Protein AF-A0AAQ1L928-F1 (afdb_monomer_lite)

Structure (mmCIF, N/CA/C/O backbone):
data_AF-A0AAQ1L928-F1
#
_entry.id   AF-A0AAQ1L928-F1
#
loop_
_atom_site.group_PDB
_atom_site.id
_atom_site.type_symbol
_atom_site.label_atom_id
_atom_site.label_alt_id
_atom_site.label_comp_id
_atom_site.label_asym_id
_atom_site.label_entity_id
_atom_site.label_seq_id
_atom_site.pdbx_PDB_ins_code
_atom_site.Cartn_x
_atom_site.Cartn_y
_atom_site.Cartn_z
_atom_site.occupancy
_atom_site.B_iso_or_equiv
_atom_site.auth_seq_id
_atom_site.auth_comp_id
_atom_site.auth_asym_id
_atom_site.auth_atom_id
_atom_site.pdbx_PDB_model_num
ATOM 1 N N . MET A 1 1 ? 19.838 7.634 -4.817 1.00 44.28 1 MET A N 1
ATOM 2 C CA . MET A 1 1 ? 18.498 7.649 -5.443 1.00 44.28 1 MET A CA 1
ATOM 3 C C . MET A 1 1 ? 17.626 6.607 -4.772 1.00 44.28 1 MET A C 1
ATOM 5 O O . MET A 1 1 ? 18.076 5.479 -4.619 1.00 44.28 1 MET A O 1
ATOM 9 N N . GLY A 1 2 ? 16.435 6.991 -4.308 1.00 60.25 2 GLY A N 1
ATOM 10 C CA . GLY A 1 2 ? 15.503 6.063 -3.671 1.00 60.25 2 GLY A CA 1
ATOM 11 C C . GLY A 1 2 ? 15.127 4.932 -4.624 1.00 60.25 2 GLY A C 1
ATOM 12 O O . GLY A 1 2 ? 14.806 5.194 -5.778 1.00 60.25 2 GLY A O 1
ATOM 13 N N . LYS A 1 3 ? 15.161 3.687 -4.134 1.00 70.44 3 LYS A N 1
ATOM 14 C CA . LYS A 1 3 ? 14.716 2.487 -4.868 1.00 70.44 3 LYS A CA 1
ATOM 15 C C . LYS A 1 3 ? 13.301 2.617 -5.452 1.00 70.44 3 LYS A C 1
ATOM 17 O O . LYS A 1 3 ? 12.979 1.921 -6.402 1.00 70.44 3 LYS A O 1
ATOM 22 N N . TYR A 1 4 ? 12.486 3.513 -4.897 1.00 76.69 4 TYR A N 1
ATOM 23 C CA . TYR A 1 4 ? 11.102 3.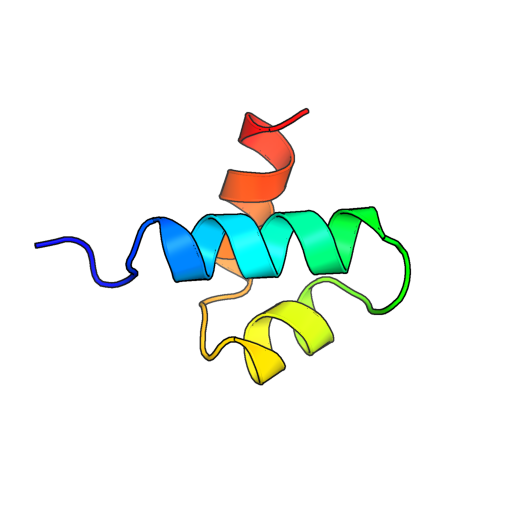738 -5.288 1.00 76.69 4 TYR A CA 1
ATOM 24 C C . TYR A 1 4 ? 10.857 5.226 -5.515 1.00 76.69 4 TYR A C 1
ATOM 26 O O . TYR A 1 4 ? 11.272 6.058 -4.700 1.00 76.69 4 TYR A O 1
ATOM 34 N N . THR A 1 5 ? 10.162 5.553 -6.602 1.00 84.31 5 THR A N 1
ATOM 35 C CA . THR A 1 5 ? 9.698 6.917 -6.868 1.00 84.31 5 THR A CA 1
ATOM 36 C C . THR A 1 5 ? 8.606 7.305 -5.871 1.00 84.31 5 THR A C 1
ATOM 38 O O . THR A 1 5 ? 7.862 6.456 -5.373 1.00 84.31 5 THR A O 1
ATOM 41 N N . GLU A 1 6 ? 8.473 8.598 -5.575 1.00 84.12 6 GLU A N 1
ATOM 42 C CA . GLU A 1 6 ? 7.393 9.093 -4.708 1.00 84.12 6 GLU A CA 1
ATOM 43 C C . GLU A 1 6 ? 6.006 8.758 -5.271 1.00 84.12 6 GLU A C 1
ATOM 45 O O . GLU A 1 6 ? 5.098 8.427 -4.510 1.00 84.12 6 GLU A O 1
ATOM 50 N N . GLN A 1 7 ? 5.854 8.739 -6.600 1.00 85.94 7 GLN A N 1
ATOM 51 C CA . GLN A 1 7 ? 4.626 8.279 -7.249 1.00 85.94 7 GLN A CA 1
ATOM 52 C C . GLN A 1 7 ? 4.301 6.819 -6.927 1.00 85.94 7 GLN A C 1
ATOM 54 O O . GLN A 1 7 ? 3.149 6.531 -6.614 1.00 85.94 7 GLN A O 1
ATOM 59 N N . ALA A 1 8 ? 5.284 5.912 -6.956 1.00 87.38 8 ALA A N 1
ATOM 60 C CA . ALA A 1 8 ? 5.060 4.509 -6.611 1.00 87.38 8 ALA A CA 1
ATOM 61 C C . ALA A 1 8 ? 4.639 4.356 -5.141 1.00 87.38 8 ALA A C 1
ATOM 63 O O . ALA A 1 8 ? 3.683 3.640 -4.845 1.00 87.38 8 ALA A O 1
ATOM 64 N N . LYS A 1 9 ? 5.282 5.103 -4.228 1.00 87.88 9 LYS A N 1
ATOM 65 C CA . LYS A 1 9 ? 4.885 5.136 -2.810 1.00 87.88 9 LYS A CA 1
ATOM 66 C C . LYS A 1 9 ? 3.443 5.596 -2.634 1.00 87.88 9 LYS A C 1
ATOM 68 O O . LYS A 1 9 ? 2.659 4.931 -1.963 1.00 87.88 9 LYS A O 1
ATOM 73 N N . LEU A 1 10 ? 3.095 6.732 -3.238 1.00 89.31 10 LEU A N 1
ATOM 74 C CA . LEU A 1 10 ? 1.767 7.328 -3.119 1.00 89.31 10 LEU A CA 1
ATOM 75 C C . LEU A 1 10 ? 0.688 6.450 -3.752 1.00 89.31 10 LEU A C 1
ATOM 77 O O . LEU A 1 10 ? -0.393 6.336 -3.184 1.00 89.31 10 LEU A O 1
ATOM 81 N N . ALA A 1 11 ? 0.968 5.828 -4.898 1.00 90.81 11 ALA A N 1
ATOM 82 C CA . ALA A 1 11 ? 0.043 4.906 -5.545 1.00 90.81 11 ALA A CA 1
ATOM 83 C C . ALA A 1 11 ? -0.249 3.698 -4.645 1.00 90.81 11 ALA A C 1
ATOM 85 O O . ALA A 1 11 ? -1.415 3.408 -4.385 1.00 90.81 11 ALA A O 1
ATOM 86 N N . ALA A 1 12 ? 0.793 3.077 -4.084 1.00 91.38 12 ALA A N 1
ATOM 87 C CA . ALA A 1 12 ? 0.646 1.920 -3.211 1.00 91.38 12 ALA A CA 1
ATOM 88 C C . ALA A 1 12 ? -0.092 2.264 -1.902 1.00 91.38 12 ALA A C 1
ATOM 90 O O . ALA A 1 12 ? -1.027 1.566 -1.513 1.00 91.38 12 ALA A O 1
ATOM 91 N N . VAL A 1 13 ? 0.251 3.374 -1.235 1.00 91.00 13 VAL A N 1
ATOM 92 C CA . VAL A 1 13 ? -0.455 3.803 -0.010 1.00 91.00 13 VAL A CA 1
ATOM 93 C C . VAL A 1 13 ? -1.923 4.129 -0.300 1.00 91.00 13 VAL A C 1
ATOM 95 O O . VAL A 1 13 ? -2.796 3.716 0.461 1.00 91.00 13 VAL A O 1
ATOM 98 N N . LYS A 1 14 ? -2.224 4.811 -1.414 1.00 90.69 14 LYS A N 1
ATOM 99 C CA . LYS A 1 14 ? -3.607 5.118 -1.814 1.00 90.69 14 LYS A CA 1
ATOM 100 C C . LYS A 1 14 ? -4.409 3.866 -2.148 1.00 90.69 14 LYS A C 1
ATOM 102 O O . LYS A 1 14 ? -5.568 3.786 -1.755 1.00 90.69 14 LYS A O 1
ATOM 107 N N . GLU A 1 15 ? -3.825 2.901 -2.855 1.00 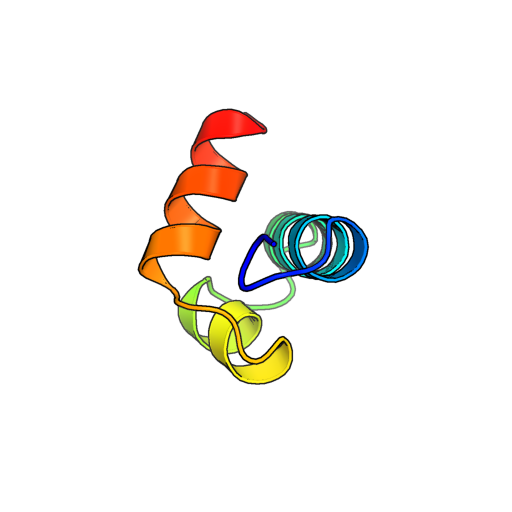91.00 15 GLU A N 1
ATOM 108 C CA . GLU A 1 15 ? -4.515 1.653 -3.191 1.00 91.00 15 GLU A CA 1
ATOM 109 C C . GLU A 1 15 ? -4.817 0.819 -1.939 1.00 91.00 15 GLU A C 1
ATOM 111 O O . GLU A 1 15 ? -5.935 0.318 -1.793 1.00 91.00 15 GLU A O 1
ATOM 116 N N . TYR A 1 16 ? -3.870 0.752 -0.998 1.00 89.94 16 TYR A N 1
ATOM 117 C CA . TYR A 1 16 ? -4.108 0.143 0.310 1.00 89.94 16 TYR A CA 1
ATOM 118 C C . TYR A 1 16 ? -5.207 0.881 1.091 1.00 89.94 16 TYR A C 1
ATOM 120 O O . TYR A 1 16 ? -6.141 0.257 1.592 1.00 89.94 16 TYR A O 1
ATOM 128 N N . CYS A 1 17 ? -5.151 2.216 1.143 1.00 86.94 17 CYS A N 1
ATOM 129 C CA . CYS A 1 17 ? -6.133 3.039 1.852 1.00 86.94 17 CYS A CA 1
ATOM 130 C C . CYS A 1 17 ? -7.536 2.977 1.218 1.00 86.94 17 CYS A C 1
ATOM 132 O O . CYS A 1 17 ? -8.534 3.170 1.906 1.00 86.94 17 CYS A O 1
ATOM 134 N N . ALA A 1 18 ? -7.629 2.666 -0.078 1.00 89.06 18 ALA A N 1
ATOM 135 C CA . ALA A 1 18 ? -8.894 2.431 -0.769 1.00 89.06 18 ALA A CA 1
ATOM 136 C C . ALA A 1 18 ? -9.573 1.106 -0.365 1.00 89.06 18 ALA A C 1
ATOM 138 O O . ALA A 1 18 ? -10.684 0.84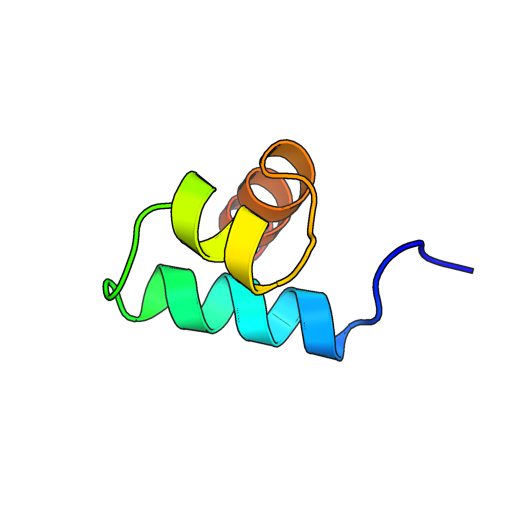0 -0.821 1.00 89.06 18 ALA A O 1
ATOM 139 N N . GLY A 1 19 ? -8.918 0.256 0.439 1.00 85.25 19 GLY A N 1
ATOM 140 C CA . GLY A 1 19 ? -9.477 -1.005 0.939 1.00 85.25 19 GLY A CA 1
ATOM 141 C C . GLY A 1 19 ? -9.673 -2.078 -0.136 1.00 85.25 19 GLY A C 1
ATOM 142 O O . GLY A 1 19 ? -10.365 -3.065 0.096 1.00 85.25 19 GLY A O 1
ATOM 143 N N . LYS A 1 20 ? -9.083 -1.896 -1.325 1.00 77.25 20 LYS A N 1
ATOM 144 C CA . LYS A 1 20 ? -9.271 -2.793 -2.478 1.00 77.25 20 LYS A CA 1
ATOM 145 C C . LYS A 1 20 ? -8.439 -4.073 -2.398 1.00 77.25 20 LYS A C 1
ATOM 147 O O . LYS A 1 20 ? -8.735 -5.030 -3.110 1.00 77.25 20 LYS A O 1
ATOM 152 N N . ALA A 1 21 ? -7.368 -4.070 -1.609 1.00 84.81 21 ALA A N 1
ATOM 153 C CA . ALA A 1 21 ? -6.406 -5.160 -1.525 1.00 84.81 21 ALA A CA 1
ATOM 154 C C . ALA A 1 21 ? -5.589 -5.075 -0.224 1.00 84.81 21 ALA A C 1
ATOM 156 O O . ALA A 1 21 ? -5.416 -3.997 0.346 1.00 84.81 21 ALA A O 1
ATOM 157 N N . GLY A 1 22 ? -5.076 -6.216 0.246 1.00 86.62 22 GLY A N 1
ATOM 158 C CA . GLY A 1 22 ? -4.193 -6.263 1.410 1.00 86.62 22 GLY A CA 1
ATOM 159 C C . GLY A 1 22 ? -2.798 -5.709 1.105 1.00 86.62 22 GLY A C 1
ATOM 160 O O . GLY A 1 22 ? -2.385 -5.624 -0.048 1.00 86.62 22 GLY A O 1
ATOM 161 N N . LEU A 1 23 ? -2.023 -5.391 2.149 1.00 87.25 23 LEU A N 1
ATOM 162 C CA . LEU A 1 23 ? -0.652 -4.873 2.013 1.00 87.25 23 LEU A CA 1
ATOM 163 C C . LEU A 1 23 ? 0.236 -5.730 1.087 1.00 87.25 23 LEU A C 1
ATOM 165 O O . LEU A 1 23 ? 1.043 -5.178 0.351 1.00 87.25 23 LEU A O 1
ATOM 169 N N . ARG A 1 24 ? 0.114 -7.068 1.116 1.00 89.38 24 ARG A N 1
ATOM 170 C CA . ARG A 1 24 ? 0.915 -7.967 0.257 1.00 89.38 24 ARG A CA 1
ATOM 171 C C . ARG A 1 24 ? 0.529 -7.872 -1.217 1.00 89.38 24 ARG A C 1
ATOM 173 O O . ARG A 1 24 ? 1.414 -7.809 -2.061 1.00 89.38 24 ARG A O 1
ATOM 180 N N . ASP A 1 25 ? -0.764 -7.841 -1.515 1.00 91.94 25 ASP A N 1
ATOM 181 C CA . ASP A 1 25 ? -1.267 -7.707 -2.883 1.00 91.94 25 ASP A CA 1
ATOM 182 C C . ASP A 1 25 ? -0.877 -6.362 -3.492 1.00 91.94 25 ASP A C 1
ATOM 184 O O . ASP A 1 25 ? -0.385 -6.305 -4.615 1.00 91.94 25 ASP A O 1
ATOM 188 N N . VAL A 1 26 ? -1.040 -5.284 -2.723 1.00 92.00 26 VAL A N 1
ATOM 189 C CA . VAL A 1 26 ? -0.652 -3.933 -3.143 1.00 92.00 26 VAL A CA 1
ATOM 190 C C . VAL A 1 26 ? 0.861 -3.851 -3.350 1.00 92.00 26 VAL A C 1
ATOM 192 O O . VAL A 1 26 ? 1.318 -3.338 -4.367 1.00 92.00 26 VAL A O 1
ATOM 195 N N . ALA A 1 27 ? 1.650 -4.413 -2.431 1.00 90.75 27 ALA A N 1
ATOM 196 C CA . ALA A 1 27 ? 3.101 -4.484 -2.564 1.00 90.75 27 ALA A CA 1
ATOM 197 C C . ALA A 1 27 ? 3.527 -5.179 -3.867 1.00 90.75 27 ALA A C 1
ATOM 199 O O . ALA A 1 27 ? 4.324 -4.635 -4.625 1.00 90.75 27 ALA A O 1
ATOM 200 N N . HIS A 1 28 ? 2.929 -6.332 -4.170 1.00 90.38 28 HIS A N 1
ATOM 201 C CA . HIS A 1 28 ? 3.245 -7.096 -5.373 1.00 90.38 28 HIS A CA 1
ATOM 202 C C . HIS A 1 28 ? 2.819 -6.379 -6.664 1.00 90.38 28 HIS A C 1
ATOM 204 O O . HIS A 1 28 ? 3.577 -6.360 -7.627 1.00 90.38 28 HIS A O 1
ATOM 210 N N . ARG A 1 29 ? 1.646 -5.731 -6.690 1.00 90.25 29 ARG A N 1
ATOM 211 C CA . ARG A 1 29 ? 1.178 -4.963 -7.863 1.00 90.25 29 ARG A CA 1
ATOM 212 C C . ARG A 1 29 ? 2.057 -3.767 -8.193 1.00 90.25 29 ARG A C 1
ATOM 214 O O . ARG A 1 29 ? 2.210 -3.424 -9.361 1.00 90.25 29 ARG A O 1
ATOM 221 N N . HIS A 1 30 ? 2.582 -3.111 -7.164 1.00 87.00 30 HIS A N 1
ATOM 222 C CA . HIS A 1 30 ? 3.423 -1.930 -7.320 1.00 87.00 30 HIS A CA 1
ATOM 223 C C . HIS A 1 30 ? 4.922 -2.258 -7.364 1.00 87.00 30 HIS A C 1
ATOM 225 O O . HIS A 1 30 ? 5.721 -1.327 -7.429 1.00 87.00 30 HIS A O 1
ATOM 231 N N . ASP A 1 31 ? 5.290 -3.546 -7.339 1.00 87.25 31 ASP A N 1
ATOM 232 C CA . ASP A 1 31 ? 6.675 -4.033 -7.261 1.00 87.25 31 ASP A CA 1
ATOM 233 C C . ASP A 1 31 ? 7.466 -3.358 -6.125 1.00 87.25 31 ASP A C 1
ATOM 235 O O . ASP A 1 31 ? 8.623 -2.964 -6.261 1.00 87.25 31 ASP A O 1
ATOM 239 N N . VAL A 1 32 ? 6.798 -3.157 -4.984 1.00 87.62 32 VAL A N 1
ATOM 240 C CA . VAL A 1 32 ? 7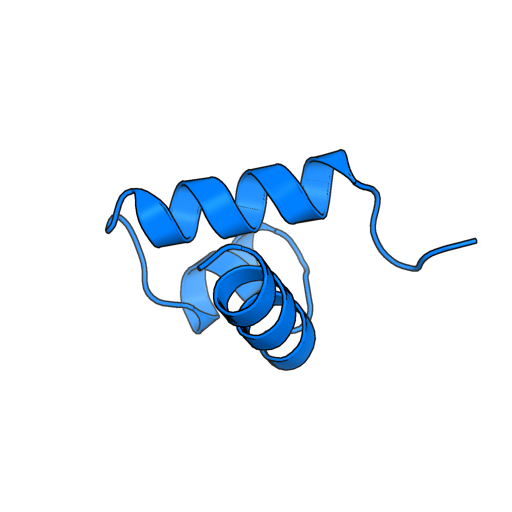.383 -2.541 -3.790 1.00 87.62 32 VAL A CA 1
ATOM 241 C C . VAL A 1 32 ? 7.491 -3.550 -2.664 1.00 87.62 32 VAL A C 1
ATOM 243 O O . VAL A 1 32 ? 6.627 -4.400 -2.466 1.00 87.62 32 VAL A O 1
ATOM 246 N N . ASP A 1 33 ? 8.532 -3.410 -1.852 1.00 89.62 33 ASP A N 1
ATOM 247 C CA . ASP A 1 33 ? 8.671 -4.213 -0.644 1.00 89.62 33 ASP A CA 1
ATOM 248 C C . ASP A 1 33 ? 7.483 -3.999 0.306 1.00 89.62 33 ASP A C 1
ATOM 250 O O . ASP A 1 33 ? 7.214 -2.882 0.758 1.00 89.62 33 ASP A O 1
ATOM 254 N N . PHE A 1 34 ? 6.830 -5.094 0.704 1.00 88.06 34 PHE A N 1
ATOM 255 C CA . PHE A 1 34 ? 5.766 -5.097 1.716 1.00 88.06 34 PHE A CA 1
ATOM 256 C C . PHE A 1 34 ? 6.184 -4.373 3.007 1.00 88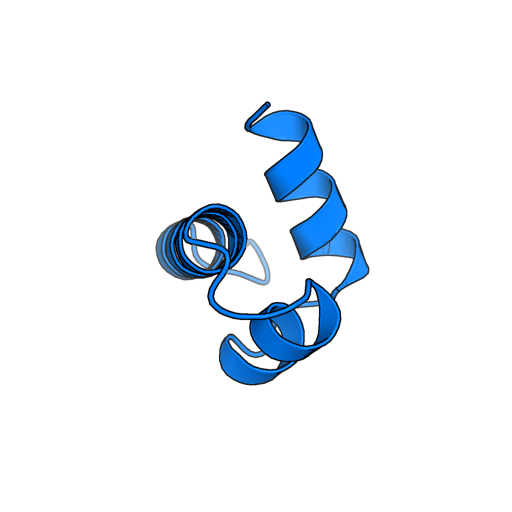.06 34 PHE A C 1
ATOM 258 O O . PHE A 1 34 ? 5.399 -3.626 3.593 1.00 88.06 34 PHE A O 1
ATOM 265 N N . SER A 1 35 ? 7.434 -4.564 3.438 1.00 90.12 35 SER A N 1
ATOM 266 C CA . SER A 1 35 ? 7.992 -3.906 4.623 1.00 90.12 35 SER A CA 1
ATOM 267 C C . SER A 1 35 ? 8.052 -2.385 4.460 1.00 90.12 35 SER A C 1
ATOM 269 O O . SER A 1 35 ? 7.720 -1.654 5.394 1.00 90.12 35 SER A O 1
ATOM 271 N N . CYS A 1 36 ? 8.419 -1.905 3.267 1.00 89.25 36 CYS A N 1
ATOM 272 C CA . CYS A 1 36 ? 8.429 -0.481 2.949 1.00 89.25 36 CYS A CA 1
ATOM 273 C C . CYS A 1 36 ? 7.010 0.083 2.866 1.00 89.25 36 CYS A C 1
ATOM 275 O O . CYS A 1 36 ? 6.743 1.126 3.458 1.00 89.25 36 CYS A O 1
ATOM 277 N N . LEU A 1 37 ? 6.089 -0.624 2.205 1.00 89.75 37 LEU A N 1
ATOM 278 C CA . LEU A 1 37 ? 4.694 -0.204 2.110 1.00 89.75 37 LEU A CA 1
ATOM 279 C C . LEU A 1 37 ? 4.052 -0.072 3.495 1.00 89.75 37 LEU A C 1
ATOM 281 O O . LEU A 1 37 ? 3.403 0.931 3.776 1.00 89.75 37 LEU A O 1
ATOM 285 N N . ARG A 1 38 ? 4.297 -1.032 4.395 1.00 90.12 38 ARG A N 1
ATOM 286 C CA . ARG A 1 38 ? 3.825 -0.966 5.784 1.00 90.12 38 ARG A CA 1
ATOM 287 C C . ARG A 1 38 ? 4.345 0.278 6.510 1.00 90.12 38 ARG A C 1
ATOM 289 O O . ARG A 1 38 ? 3.575 0.923 7.214 1.00 90.12 38 ARG A O 1
ATOM 296 N N . GLN A 1 39 ? 5.623 0.626 6.339 1.00 90.50 39 GLN A N 1
ATOM 297 C CA . GLN A 1 39 ? 6.187 1.858 6.904 1.00 90.50 39 GLN A CA 1
ATOM 298 C C . GLN A 1 39 ? 5.559 3.116 6.302 1.00 90.50 39 GLN A C 1
ATOM 300 O O . GLN A 1 39 ? 5.289 4.056 7.038 1.00 90.50 39 GLN A O 1
ATOM 305 N N . TRP A 1 40 ? 5.313 3.153 4.991 1.00 90.88 40 TRP A N 1
ATOM 306 C CA . TRP A 1 40 ? 4.698 4.320 4.350 1.00 90.88 40 TRP A CA 1
ATOM 307 C C . TRP A 1 40 ? 3.258 4.520 4.802 1.00 90.88 40 TRP A C 1
ATOM 309 O O . TRP A 1 40 ? 2.876 5.644 5.091 1.00 90.88 40 TRP A O 1
ATOM 319 N N . VAL A 1 41 ? 2.488 3.439 4.918 1.00 88.06 41 VAL A N 1
ATOM 320 C CA . VAL A 1 41 ? 1.131 3.477 5.473 1.00 88.06 41 VAL A CA 1
ATOM 321 C C . VAL A 1 41 ? 1.156 3.966 6.923 1.00 88.06 41 VAL A C 1
ATOM 323 O O . VAL A 1 41 ? 0.382 4.848 7.269 1.00 88.06 41 VAL A O 1
ATOM 326 N N . ALA A 1 42 ? 2.071 3.450 7.751 1.00 87.88 42 ALA A N 1
ATOM 327 C CA . ALA A 1 42 ? 2.199 3.862 9.150 1.00 87.88 42 ALA A CA 1
ATOM 328 C C . ALA A 1 42 ? 2.683 5.311 9.330 1.00 87.88 42 ALA A C 1
ATOM 330 O O . ALA A 1 42 ? 2.393 5.912 10.351 1.00 87.88 42 ALA A O 1
ATOM 331 N N . ALA A 1 43 ? 3.437 5.855 8.371 1.00 86.12 43 ALA A N 1
ATOM 332 C CA . ALA A 1 43 ? 3.864 7.255 8.366 1.00 86.12 43 ALA A CA 1
ATOM 333 C C . ALA A 1 43 ? 2.823 8.203 7.745 1.00 86.12 43 ALA A C 1
ATOM 335 O O . ALA A 1 43 ? 2.943 9.416 7.886 1.00 86.12 43 ALA A O 1
ATOM 336 N N . TYR A 1 44 ? 1.862 7.661 6.993 1.00 82.19 44 TYR A N 1
ATOM 337 C CA . TYR A 1 44 ? 0.767 8.417 6.388 1.00 82.19 44 TYR A CA 1
ATOM 338 C C . TYR A 1 44 ? -0.418 8.596 7.346 1.00 82.19 44 TYR A C 1
ATOM 340 O O . TYR A 1 44 ? -1.185 9.544 7.188 1.00 82.19 44 TYR A O 1
ATOM 348 N N . GLN A 1 45 ? -0.568 7.671 8.296 1.00 66.31 45 GLN A N 1
ATOM 349 C CA . GLN A 1 45 ? -1.554 7.712 9.374 1.00 66.31 45 GLN A CA 1
ATOM 350 C C . GLN A 1 45 ? -1.056 8.575 10.538 1.00 66.31 45 GLN A C 1
ATOM 352 O O . GLN A 1 45 ? -1.905 9.283 11.122 1.00 66.31 45 GLN A O 1
#

InterPro domains:
  IPR002514 Transposase IS3/IS911family [PF01527] (3-44)
  IPR009057 Homedomain-like superfamily [SSF46689] (2-44)
  IPR036388 Winged helix-like DNA-binding domain superfamily [G3DSA:1.10.10.10] (1-45)

pLDDT: mean 85.51, std 9.01, range [44.28, 92.0]

Secondary structure (DSSP, 8-state):
--SS-HHHHHHHHHHHHTTSS-HHHHHHHTT--HHHHHHHHHHH-

Sequence (45 aa):
MGKYTEQAKLAAVKEYCAGKAGLRDVAHRHDVDFSCLRQWVAAYQ

Radius of gyr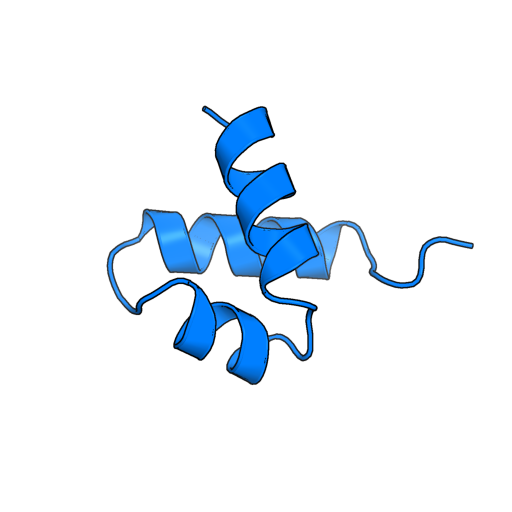ation: 9.27 Å; chains: 1; bounding box: 28×17×17 Å

Organism: Pseudomonas syringae (NCBI:txid317)

Foldseek 3Di:
DDPDDPVLLVQLLVCVVVVVDHLVVSCVVSVHDSVVNVVSNVVVD